Protein AF-A0A7S3MTF4-F1 (afdb_monomer_lite)

Foldseek 3Di:
DLVLLLVLLLPV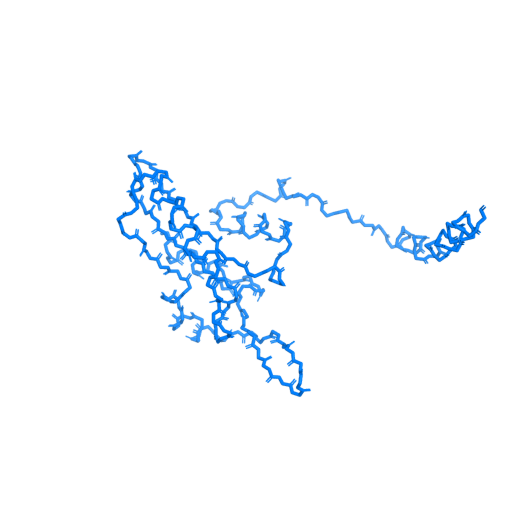QLSQWFWDDDPNDIDTDGDDPVRSVVCSCVAEPEDPDQQDPVSVVVVCVVVVPDADDRGHRQKHWYWDCPNDVVDIDIDIDGDVVSDDPLVVVVSVLSSDPDRDPVPRDDDDDDDPVRVVVCVVCVVVVVVVVVVVVVD

InterPro domains:
  IPR004255 O-acyltransferase, WSD1-like, N-terminal [PF03007] (53-115)

Secondary structure (DSSP, 8-state):
-HHHHHHHHHHSTTTTEEEEEETTEEEEEEPPHHHHHHTHHHHEEE--S--SHHHHHHHHHHHHTSPPPTTS-SEEEEEEEEEETTEEEEEEEE-TTT--HHHHHHHHHHHSSS--STTS-------HHHHHHHHHHHHHHHHHHHHHTT-

Organism: NCBI:txid197538

Structure (mmCIF, N/CA/C/O backbone):
data_AF-A0A7S3MTF4-F1
#
_entry.id   AF-A0A7S3MTF4-F1
#
loop_
_atom_site.group_PDB
_atom_site.id
_atom_site.type_symbol
_atom_site.label_atom_id
_atom_site.label_alt_id
_atom_site.label_comp_id
_atom_site.label_asym_id
_atom_site.label_entity_id
_atom_site.label_seq_id
_atom_site.pdbx_PDB_ins_code
_atom_site.Cartn_x
_atom_site.Cartn_y
_atom_site.Cartn_z
_atom_site.occupancy
_atom_site.B_iso_or_equiv
_atom_site.auth_seq_id
_atom_site.auth_comp_id
_atom_site.auth_asym_id
_atom_site.auth_atom_id
_atom_site.pdbx_PDB_model_nu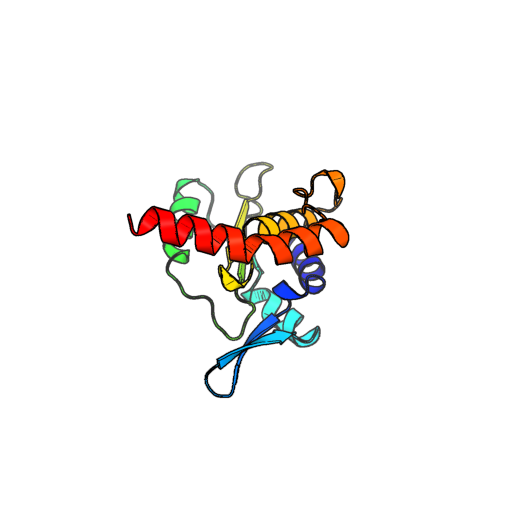m
ATOM 1 N N . MET A 1 1 ? -14.229 5.051 4.896 1.00 80.50 1 MET A N 1
ATOM 2 C CA . MET A 1 1 ? -12.808 4.642 5.018 1.00 80.50 1 MET A CA 1
ATOM 3 C C . MET A 1 1 ? -12.392 3.664 3.921 1.00 80.50 1 MET A C 1
ATOM 5 O O . MET A 1 1 ? -11.543 4.008 3.114 1.00 80.50 1 MET A O 1
ATOM 9 N N . ARG A 1 2 ? -13.011 2.479 3.837 1.00 86.25 2 ARG A N 1
ATOM 10 C CA . ARG A 1 2 ? -12.675 1.447 2.842 1.00 86.25 2 ARG A CA 1
ATOM 11 C C . ARG A 1 2 ? -12.741 1.922 1.386 1.00 86.25 2 ARG A C 1
ATOM 13 O O . ARG A 1 2 ? -11.781 1.732 0.646 1.00 86.25 2 ARG A O 1
ATOM 20 N N . ASP A 1 3 ? -13.847 2.553 0.995 1.00 88.38 3 ASP A N 1
ATOM 21 C CA . ASP A 1 3 ? -14.019 3.041 -0.380 1.00 88.38 3 ASP A CA 1
ATOM 22 C C . ASP A 1 3 ? -13.058 4.189 -0.703 1.00 88.38 3 ASP A C 1
ATOM 24 O O . ASP A 1 3 ? -12.456 4.195 -1.769 1.00 88.38 3 ASP A O 1
ATOM 28 N N . HIS A 1 4 ? -12.806 5.077 0.263 1.00 88.31 4 HIS A N 1
ATOM 29 C CA . HIS A 1 4 ? -11.816 6.151 0.132 1.00 88.31 4 HIS A CA 1
ATOM 30 C C . HIS A 1 4 ? -10.408 5.615 -0.153 1.00 88.31 4 HIS A C 1
ATOM 32 O O . HIS A 1 4 ? -9.748 6.066 -1.087 1.00 88.31 4 HIS A O 1
ATOM 38 N N . ILE A 1 5 ? -9.961 4.603 0.601 1.00 88.75 5 ILE A N 1
ATOM 39 C CA . ILE A 1 5 ? -8.666 3.950 0.361 1.00 88.75 5 ILE A CA 1
ATOM 40 C C . ILE A 1 5 ? -8.643 3.322 -1.037 1.00 88.75 5 ILE A C 1
ATOM 42 O O . ILE A 1 5 ? -7.672 3.486 -1.772 1.00 88.75 5 ILE A O 1
ATOM 46 N N . HIS A 1 6 ? -9.714 2.629 -1.432 1.00 90.12 6 HIS A N 1
ATOM 47 C CA . HIS A 1 6 ? -9.793 2.000 -2.748 1.00 90.12 6 HIS A CA 1
ATOM 48 C C . HIS A 1 6 ? -9.697 3.016 -3.894 1.00 90.12 6 HIS A C 1
ATOM 50 O O . HIS A 1 6 ? -8.918 2.817 -4.826 1.00 90.12 6 HIS A O 1
ATOM 56 N N . GLU A 1 7 ? -10.455 4.109 -3.818 1.00 90.00 7 GLU A N 1
ATOM 57 C CA . GLU A 1 7 ? -10.473 5.153 -4.843 1.00 90.00 7 GLU A CA 1
ATOM 58 C C . GLU A 1 7 ? -9.112 5.837 -4.973 1.00 90.00 7 GLU A C 1
ATOM 60 O O . GLU A 1 7 ? -8.581 5.927 -6.080 1.00 90.00 7 GLU A O 1
ATOM 65 N N . ARG A 1 8 ? -8.492 6.224 -3.851 1.00 89.69 8 ARG A N 1
ATOM 66 C CA . ARG A 1 8 ? -7.170 6.870 -3.848 1.00 89.69 8 ARG A CA 1
ATOM 67 C C . ARG A 1 8 ? -6.073 5.949 -4.384 1.00 89.69 8 ARG A C 1
ATOM 69 O O . ARG A 1 8 ? -5.240 6.366 -5.184 1.00 89.69 8 ARG A O 1
ATOM 76 N N . LEU A 1 9 ? -6.072 4.669 -4.008 1.00 89.81 9 LEU A N 1
ATOM 77 C CA . LEU A 1 9 ? -5.054 3.726 -4.488 1.00 89.81 9 LEU A CA 1
ATOM 78 C C . LEU A 1 9 ? -5.147 3.454 -5.993 1.00 89.81 9 LEU A C 1
ATOM 80 O O . LEU A 1 9 ? -4.132 3.132 -6.611 1.00 89.81 9 LEU A O 1
ATOM 84 N N . GLN A 1 10 ? -6.328 3.611 -6.599 1.00 88.00 10 GLN A N 1
ATOM 85 C CA . GLN A 1 10 ? -6.505 3.436 -8.041 1.00 88.00 10 GLN A CA 1
ATOM 86 C C . GLN A 1 10 ? -5.671 4.441 -8.859 1.00 88.00 10 GLN A C 1
ATOM 88 O O . GLN A 1 10 ? -5.237 4.115 -9.974 1.00 88.00 10 GLN A O 1
ATOM 93 N N . ASP A 1 11 ? -5.441 5.635 -8.307 1.00 85.94 11 ASP A N 1
ATOM 94 C CA . ASP A 1 11 ? -4.712 6.731 -8.953 1.00 85.94 11 ASP A CA 1
ATOM 95 C C . ASP A 1 11 ? -3.190 6.593 -8.804 1.00 85.94 11 ASP A C 1
ATOM 97 O O . ASP A 1 11 ? -2.420 7.124 -9.611 1.00 85.94 11 ASP A O 1
ATOM 101 N N . VAL A 1 12 ? -2.729 5.807 -7.828 1.00 86.88 12 VAL A N 1
ATOM 102 C CA . VAL A 1 12 ? -1.308 5.515 -7.642 1.00 86.88 12 VAL A CA 1
ATOM 103 C C . VAL A 1 12 ? -0.892 4.409 -8.609 1.00 86.88 12 VAL A C 1
ATOM 105 O O . VAL A 1 12 ? -1.195 3.235 -8.401 1.00 86.88 12 VAL A O 1
ATOM 108 N N . HIS A 1 13 ? -0.141 4.776 -9.657 1.00 84.88 13 HIS A N 1
ATOM 109 C CA . HIS A 1 13 ? 0.277 3.856 -10.726 1.00 84.88 13 HIS A CA 1
ATOM 110 C C . HIS A 1 13 ? 0.786 2.511 -10.197 1.00 84.88 13 HIS A C 1
ATOM 112 O O . HIS A 1 13 ? 0.330 1.470 -10.655 1.00 84.88 13 HIS A O 1
ATOM 118 N N . LYS A 1 14 ? 1.686 2.535 -9.207 1.00 86.12 14 LYS A N 1
ATOM 119 C CA . LYS A 1 14 ? 2.318 1.326 -8.674 1.00 86.12 14 LYS A CA 1
ATOM 120 C C . LYS A 1 14 ? 1.344 0.453 -7.876 1.00 86.12 14 LYS A C 1
ATOM 122 O O . LYS A 1 14 ? 1.390 -0.763 -8.005 1.00 86.12 14 LYS A O 1
ATOM 127 N N . MET A 1 15 ? 0.402 1.049 -7.144 1.00 89.12 15 MET A N 1
ATOM 128 C CA . MET A 1 15 ? -0.622 0.312 -6.386 1.00 89.12 15 MET A CA 1
ATOM 129 C C . MET A 1 15 ? -1.693 -0.300 -7.304 1.00 89.12 15 MET A C 1
ATOM 131 O O . MET A 1 15 ? -2.317 -1.303 -6.983 1.00 89.12 15 MET A O 1
ATOM 135 N N . ASN A 1 16 ? -1.854 0.225 -8.514 1.00 90.88 16 ASN A N 1
ATOM 136 C CA . ASN A 1 16 ? -2.795 -0.306 -9.494 1.00 90.88 16 ASN A CA 1
ATOM 137 C C . ASN A 1 16 ? -2.145 -1.320 -10.465 1.00 90.88 16 ASN A C 1
ATOM 139 O O . ASN A 1 16 ? -2.484 -1.372 -11.651 1.00 90.88 16 ASN A O 1
ATOM 143 N N . THR A 1 17 ? -1.173 -2.111 -9.994 1.00 92.25 17 THR A N 1
ATOM 144 C CA . THR A 1 17 ? -0.465 -3.120 -10.806 1.00 92.25 17 THR A CA 1
ATOM 145 C C . THR A 1 17 ? -0.465 -4.495 -10.151 1.00 92.25 17 THR A C 1
ATOM 147 O O . THR A 1 17 ? -0.435 -4.599 -8.930 1.00 92.25 17 THR A O 1
ATOM 150 N N . LYS A 1 18 ? -0.482 -5.551 -10.971 1.00 92.50 18 LYS A N 1
ATOM 151 C CA . LYS A 1 18 ? -0.252 -6.948 -10.566 1.00 92.50 18 LYS A CA 1
ATOM 152 C C . LYS A 1 18 ? 1.026 -7.487 -11.199 1.00 92.50 18 LYS A C 1
ATOM 154 O O . LYS A 1 18 ? 1.454 -6.971 -12.237 1.00 92.50 18 LYS A O 1
ATOM 159 N N . LEU A 1 19 ? 1.592 -8.544 -10.620 1.00 92.56 19 LEU A N 1
ATOM 160 C CA . LEU A 1 19 ? 2.691 -9.265 -11.253 1.00 92.56 19 LEU A CA 1
ATOM 161 C C . LEU A 1 19 ? 2.171 -10.202 -12.344 1.00 92.56 19 LEU A C 1
ATOM 163 O O . LEU A 1 19 ? 1.177 -10.907 -12.179 1.00 92.56 19 LEU A O 1
ATOM 167 N N . ILE A 1 20 ? 2.868 -10.209 -13.473 1.00 92.12 20 ILE A N 1
ATOM 168 C CA . ILE A 1 20 ? 2.710 -11.200 -14.531 1.00 92.12 20 ILE A CA 1
ATOM 169 C C . ILE A 1 20 ? 4.062 -11.849 -14.796 1.00 92.12 20 ILE A C 1
ATOM 171 O O . ILE A 1 20 ? 5.090 -11.178 -14.775 1.00 92.12 20 ILE A O 1
ATOM 175 N N . HIS A 1 21 ? 4.047 -13.152 -15.047 1.00 92.00 21 HIS A N 1
ATOM 176 C CA . HIS A 1 21 ? 5.227 -13.883 -15.484 1.00 92.00 21 HIS A CA 1
ATOM 177 C C . HIS A 1 21 ? 5.178 -14.019 -17.005 1.00 92.00 21 HIS A C 1
ATOM 179 O O . HIS A 1 21 ? 4.198 -14.529 -17.555 1.00 92.00 21 HIS A O 1
ATOM 185 N N . PHE A 1 22 ? 6.203 -13.522 -17.687 1.00 92.69 22 PHE A N 1
ATOM 186 C CA . PHE A 1 22 ? 6.292 -13.525 -19.142 1.00 92.69 22 PHE A CA 1
ATOM 187 C C . PHE A 1 22 ? 7.746 -13.765 -19.551 1.00 92.69 22 PHE A C 1
ATOM 189 O O . PHE A 1 22 ? 8.640 -13.105 -19.045 1.00 92.69 22 PHE A O 1
ATOM 196 N N . LEU A 1 23 ? 7.991 -14.727 -20.446 1.00 92.81 23 LEU A N 1
ATOM 197 C CA . LEU A 1 23 ? 9.334 -15.057 -20.958 1.00 92.81 23 LEU A CA 1
ATOM 198 C C . LEU A 1 23 ? 10.412 -15.340 -19.886 1.00 92.81 23 LEU A C 1
ATOM 200 O O . LEU A 1 23 ? 11.588 -15.100 -20.124 1.00 92.81 23 LEU A O 1
ATOM 204 N N . GLY A 1 24 ? 10.029 -15.894 -18.732 1.00 92.88 24 GLY A N 1
ATOM 205 C CA . GLY A 1 24 ? 10.969 -16.223 -17.650 1.00 92.88 24 GLY A CA 1
ATOM 206 C C . GLY A 1 24 ? 11.231 -15.080 -16.666 1.00 92.88 24 GLY A C 1
ATOM 207 O O . GLY A 1 24 ? 11.895 -15.303 -15.659 1.00 92.88 24 GLY A O 1
ATOM 208 N N . ASP A 1 25 ? 10.665 -13.898 -16.921 1.00 93.00 25 ASP A N 1
ATOM 209 C CA . ASP A 1 25 ? 10.798 -12.713 -16.078 1.00 93.00 25 ASP A CA 1
ATOM 210 C C . ASP A 1 25 ? 9.446 -12.249 -15.515 1.00 93.00 25 ASP A C 1
ATOM 212 O O . ASP A 1 25 ? 8.361 -12.598 -15.999 1.00 93.00 25 ASP A O 1
ATOM 216 N N . TYR A 1 26 ? 9.513 -11.438 -14.456 1.00 90.88 26 TYR A N 1
ATOM 217 C CA . TYR A 1 26 ? 8.352 -10.846 -13.796 1.00 90.88 26 TYR A CA 1
ATOM 218 C C . TYR A 1 26 ? 8.183 -9.381 -14.187 1.00 90.88 26 TYR A C 1
ATOM 220 O O . TYR A 1 26 ? 9.102 -8.575 -14.058 1.00 90.88 26 TYR A O 1
ATOM 228 N N . TYR A 1 27 ? 6.967 -9.015 -14.585 1.00 91.00 27 TYR A N 1
ATOM 229 C CA . TYR A 1 27 ? 6.620 -7.652 -14.976 1.00 91.00 27 TYR A CA 1
ATOM 230 C C . TYR A 1 27 ? 5.406 -7.147 -14.210 1.00 91.00 27 TYR A C 1
ATOM 232 O O . TYR A 1 27 ? 4.493 -7.904 -13.874 1.00 91.00 27 TYR A O 1
ATOM 240 N N . PHE A 1 28 ? 5.359 -5.835 -13.993 1.00 91.56 28 PHE A N 1
ATOM 241 C CA . PHE A 1 28 ? 4.171 -5.170 -13.477 1.00 91.56 28 PHE A CA 1
ATOM 242 C C . PHE A 1 28 ? 3.214 -4.851 -14.622 1.00 91.56 28 PHE A C 1
ATOM 244 O O . PHE A 1 28 ? 3.547 -4.117 -15.553 1.00 91.56 28 PHE A O 1
ATOM 251 N N . LYS A 1 29 ? 1.993 -5.376 -14.536 1.00 92.69 29 LYS A N 1
ATOM 252 C CA . LYS A 1 29 ? 0.903 -5.054 -15.455 1.00 92.69 29 LYS A CA 1
ATOM 253 C C . LYS A 1 29 ? -0.137 -4.215 -14.735 1.00 92.69 29 LYS A C 1
ATOM 255 O O . LYS A 1 29 ? -0.674 -4.630 -13.708 1.00 92.69 29 LYS A O 1
ATOM 260 N N . LYS A 1 30 ? -0.464 -3.058 -15.310 1.00 92.62 30 LYS A N 1
ATOM 261 C CA . LYS A 1 30 ? -1.545 -2.204 -14.814 1.00 92.62 30 LYS A CA 1
ATOM 262 C C . LYS A 1 30 ? -2.886 -2.933 -14.907 1.00 92.62 30 LYS A C 1
ATOM 264 O O . LYS A 1 30 ? -3.194 -3.542 -15.933 1.00 92.62 30 LYS A O 1
ATOM 269 N N . LEU A 1 31 ? -3.677 -2.850 -13.846 1.00 91.75 31 LEU A N 1
ATOM 270 C CA . LEU A 1 31 ? -5.030 -3.390 -13.812 1.00 91.75 31 LEU A CA 1
ATOM 271 C C . LEU A 1 31 ? -6.005 -2.407 -14.467 1.00 91.75 31 LEU A C 1
ATOM 273 O O . LE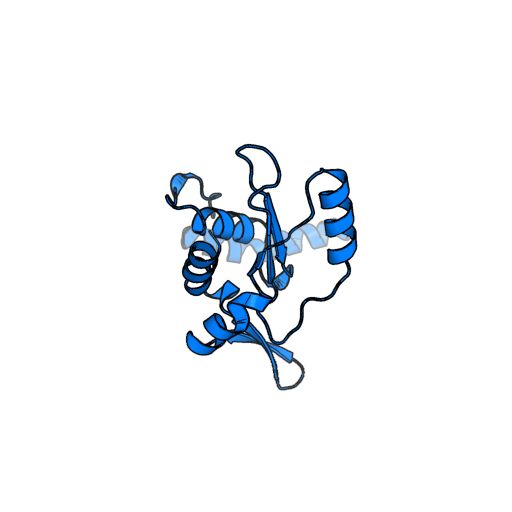U A 1 31 ? -5.877 -1.184 -14.353 1.00 91.75 31 LEU A O 1
ATOM 277 N N . SER A 1 32 ? -7.005 -2.939 -15.166 1.00 91.56 32 SER A N 1
ATOM 278 C CA . SER A 1 32 ? -8.141 -2.125 -15.595 1.00 91.56 32 SER A CA 1
ATOM 279 C C . SER A 1 32 ? -8.981 -1.702 -14.384 1.00 91.56 32 SER A C 1
ATOM 281 O O . SER A 1 32 ? -9.018 -2.393 -13.368 1.00 91.56 32 SER A O 1
ATOM 283 N N . LYS A 1 33 ? -9.730 -0.596 -14.494 1.00 89.94 33 LYS A N 1
ATOM 284 C CA . LYS A 1 33 ? -10.616 -0.132 -13.406 1.00 89.94 33 LYS A CA 1
ATOM 285 C C . LYS A 1 33 ? -11.632 -1.200 -12.973 1.00 89.94 33 LYS A C 1
ATOM 287 O O . LYS A 1 33 ? -11.941 -1.320 -11.794 1.00 89.94 33 LYS A O 1
ATOM 292 N N . LYS A 1 34 ? -12.134 -1.996 -13.928 1.00 91.38 34 LYS A N 1
ATOM 293 C CA . LYS A 1 34 ? -13.070 -3.098 -13.654 1.00 91.38 34 LYS A CA 1
ATOM 294 C C . LYS A 1 34 ? -12.394 -4.230 -12.877 1.00 91.38 34 LYS A C 1
ATOM 296 O O . LYS A 1 34 ? -12.951 -4.682 -11.882 1.00 91.38 34 LYS A O 1
ATOM 301 N N . GLU A 1 35 ? -11.195 -4.647 -13.297 1.00 90.69 35 GLU A N 1
ATOM 302 C CA . GLU A 1 35 ? -10.408 -5.652 -12.569 1.00 90.69 35 GLU A CA 1
ATOM 303 C C . GLU A 1 35 ? -10.071 -5.165 -11.158 1.00 90.69 35 GLU A C 1
ATOM 305 O O . GLU A 1 35 ? -10.322 -5.887 -10.198 1.00 90.69 35 GLU A O 1
ATOM 310 N N . PHE A 1 36 ? -9.578 -3.931 -11.017 1.00 90.56 36 PHE A N 1
ATOM 311 C CA . PHE A 1 36 ? -9.214 -3.356 -9.722 1.00 90.56 36 PHE A CA 1
ATOM 312 C C . PHE A 1 36 ? -10.407 -3.326 -8.755 1.00 90.56 36 PHE A C 1
ATOM 314 O O . PHE A 1 36 ? -10.288 -3.761 -7.611 1.00 90.56 36 PHE A O 1
ATOM 321 N N . LYS A 1 37 ? -11.591 -2.926 -9.238 1.00 91.44 37 LYS A N 1
ATOM 322 C CA . LYS A 1 37 ? -12.828 -2.956 -8.446 1.00 91.44 37 LYS A CA 1
ATOM 323 C C . LYS A 1 37 ? -13.223 -4.375 -8.022 1.00 91.44 37 LYS A C 1
ATOM 325 O O . LYS A 1 37 ? -13.674 -4.561 -6.898 1.00 91.44 37 LYS A O 1
ATOM 330 N N . SER A 1 38 ? -13.034 -5.372 -8.891 1.00 91.69 38 SER A N 1
ATOM 331 C CA . SER A 1 38 ? -13.391 -6.770 -8.592 1.00 91.69 38 SER A CA 1
ATOM 332 C C . SER A 1 38 ? -12.530 -7.403 -7.494 1.00 91.69 38 SER A C 1
ATOM 334 O O . SER A 1 38 ? -13.006 -8.258 -6.756 1.00 91.69 38 SER A O 1
ATOM 336 N N . ILE A 1 39 ? -11.279 -6.959 -7.353 1.00 91.31 39 ILE A N 1
ATOM 337 C CA . ILE A 1 39 ? -10.342 -7.473 -6.345 1.00 91.31 39 ILE A CA 1
ATOM 338 C C . ILE A 1 39 ? -10.302 -6.619 -5.075 1.00 91.31 39 ILE A C 1
ATOM 340 O O . ILE A 1 39 ? -9.529 -6.921 -4.169 1.00 91.31 39 ILE A O 1
ATOM 344 N N . ARG A 1 40 ? -11.134 -5.571 -4.975 1.00 90.44 40 ARG A N 1
ATOM 345 C CA . ARG A 1 40 ? -11.191 -4.667 -3.814 1.00 90.44 40 ARG A CA 1
ATOM 346 C C . ARG A 1 40 ? -11.276 -5.437 -2.500 1.00 90.44 40 ARG A C 1
ATOM 348 O O . ARG A 1 40 ? -10.558 -5.114 -1.559 1.00 90.44 40 ARG A O 1
ATOM 355 N N . ASP A 1 41 ? -12.124 -6.460 -2.459 1.00 89.69 41 ASP A N 1
ATOM 356 C CA . ASP A 1 41 ? -12.383 -7.219 -1.239 1.00 89.69 41 ASP A CA 1
ATOM 357 C C . ASP A 1 41 ? -11.215 -8.133 -0.835 1.00 89.69 41 ASP A C 1
ATOM 359 O O . ASP A 1 41 ? -11.091 -8.477 0.331 1.00 89.69 41 ASP A O 1
ATOM 363 N N . GLN A 1 42 ? -10.310 -8.448 -1.766 1.00 88.44 42 GLN A N 1
ATOM 364 C CA . GLN A 1 42 ? -9.089 -9.220 -1.499 1.00 88.44 42 GLN A CA 1
ATOM 365 C C . GLN A 1 42 ? -7.925 -8.342 -1.016 1.00 88.44 42 GLN A C 1
ATOM 367 O O . GLN A 1 42 ? -6.951 -8.849 -0.450 1.00 88.44 42 GLN A O 1
ATOM 372 N N . ILE A 1 43 ? -7.995 -7.039 -1.302 1.00 91.38 43 ILE A N 1
ATOM 373 C CA . ILE A 1 43 ? -6.950 -6.061 -0.991 1.00 91.38 43 ILE A CA 1
ATOM 374 C C . ILE A 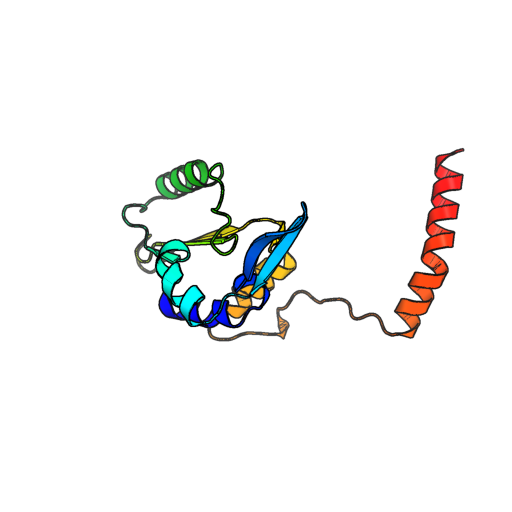1 43 ? -7.279 -5.302 0.290 1.00 91.38 43 ILE A C 1
ATOM 376 O O . ILE A 1 43 ? -6.363 -4.984 1.036 1.00 91.38 43 ILE A O 1
ATOM 380 N N . ILE A 1 44 ? -8.551 -4.971 0.527 1.00 93.12 44 ILE A N 1
ATOM 381 C CA . ILE A 1 44 ? -8.984 -4.187 1.686 1.00 93.12 44 ILE A CA 1
ATOM 382 C C . ILE A 1 44 ? -10.047 -4.974 2.445 1.00 93.12 44 ILE A C 1
ATOM 384 O O . ILE A 1 44 ? -11.218 -5.019 2.040 1.00 93.12 44 ILE A O 1
ATOM 388 N N . GLU A 1 45 ? -9.624 -5.559 3.558 1.00 92.00 45 GLU A N 1
ATOM 389 C CA . GLU A 1 45 ? -10.414 -6.469 4.378 1.00 92.00 45 GLU A CA 1
ATOM 390 C C . GLU A 1 45 ? -10.738 -5.822 5.737 1.00 92.00 45 GLU A C 1
ATOM 392 O O . GLU A 1 45 ? -9.832 -5.353 6.426 1.00 92.00 45 GLU A O 1
ATOM 397 N N . PRO A 1 46 ? -12.015 -5.734 6.141 1.00 91.44 46 PRO A N 1
ATOM 398 C CA . PRO A 1 46 ? -12.346 -5.377 7.513 1.00 91.44 46 PRO A CA 1
ATOM 399 C C . PRO A 1 46 ? -12.001 -6.549 8.440 1.00 91.44 46 PRO A C 1
ATOM 401 O O . PRO A 1 46 ? -12.390 -7.683 8.167 1.00 91.44 46 PRO A O 1
ATOM 404 N N . LEU A 1 47 ? -11.295 -6.275 9.534 1.00 90.88 47 LEU A N 1
ATOM 405 C CA . LEU A 1 47 ? -10.923 -7.281 10.522 1.00 90.88 47 LEU A CA 1
ATOM 406 C C . LEU A 1 47 ? -11.742 -7.069 11.799 1.00 90.88 47 LEU A C 1
ATOM 408 O O . LEU A 1 47 ? -11.697 -6.000 12.405 1.00 90.88 47 LEU A O 1
ATOM 412 N N . SER A 1 48 ? -12.499 -8.093 12.190 1.00 85.00 48 SER A N 1
ATOM 413 C CA . SER A 1 48 ? -13.269 -8.133 13.436 1.00 85.00 48 SER A CA 1
ATOM 414 C C . SER A 1 48 ? -12.568 -9.013 14.470 1.00 85.00 48 SER A C 1
ATOM 416 O O . SER A 1 48 ? -12.056 -10.070 14.107 1.00 85.00 48 SER A O 1
ATOM 418 N N . GLY A 1 49 ? -12.607 -8.629 15.749 1.00 83.19 49 GLY A N 1
ATOM 419 C CA . GLY A 1 49 ? -12.097 -9.453 16.852 1.00 83.19 49 GLY A CA 1
ATOM 420 C C . GLY A 1 49 ? -10.665 -9.149 17.298 1.00 83.19 49 GLY A C 1
ATOM 421 O O . GLY A 1 49 ? -10.124 -9.903 18.095 1.00 83.19 49 GLY A O 1
ATOM 422 N N . VAL 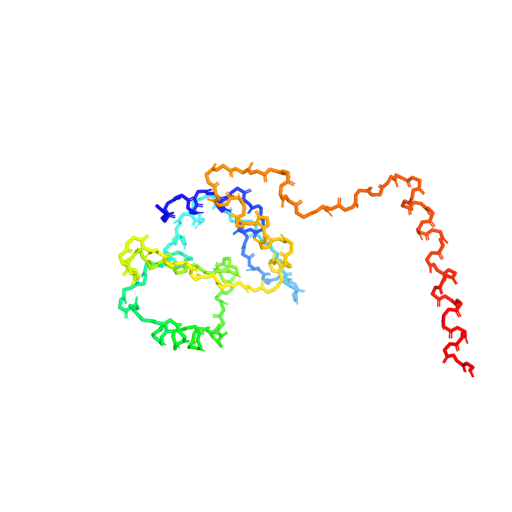A 1 50 ? -10.064 -8.058 16.816 1.00 87.62 50 VAL A N 1
ATOM 423 C CA . VAL A 1 50 ? -8.788 -7.529 17.323 1.00 87.62 50 VAL A CA 1
ATOM 424 C C . VAL A 1 50 ? -9.094 -6.283 18.145 1.00 87.62 50 VAL A C 1
ATOM 426 O O . VAL A 1 50 ? -9.453 -5.252 17.576 1.00 87.62 50 VAL A O 1
ATOM 429 N N . HIS A 1 51 ? -8.972 -6.388 19.469 1.00 87.19 51 HIS A N 1
ATOM 430 C CA . HIS A 1 51 ? -9.316 -5.305 20.404 1.00 87.19 51 HIS A CA 1
ATOM 431 C C . HIS A 1 51 ? -8.214 -5.017 21.431 1.00 87.19 51 HIS A C 1
ATOM 433 O O . HIS A 1 51 ? -8.384 -4.165 22.298 1.00 87.19 51 HIS A O 1
ATOM 439 N N . SER A 1 52 ? -7.086 -5.723 21.356 1.00 90.31 52 SER A N 1
ATOM 440 C CA . SER A 1 52 ? -5.929 -5.493 22.215 1.00 90.31 52 SER A CA 1
ATOM 441 C C . SER A 1 52 ? -4.631 -5.454 21.417 1.00 90.31 52 SER A C 1
ATOM 443 O O . SER A 1 52 ? -4.546 -5.952 20.290 1.00 90.31 52 SER A O 1
ATOM 445 N N . GLU A 1 53 ? -3.592 -4.885 22.028 1.00 91.44 53 GLU A N 1
ATOM 446 C CA . GLU A 1 53 ? -2.257 -4.828 21.430 1.00 91.44 53 GLU A CA 1
ATOM 447 C C . GLU A 1 53 ? -1.683 -6.231 21.209 1.00 91.44 53 GLU A C 1
ATOM 449 O O . GLU A 1 53 ? -1.019 -6.478 20.203 1.00 91.44 53 GLU A O 1
ATOM 454 N N . GLN A 1 54 ? -2.002 -7.171 22.103 1.00 93.38 54 GLN A N 1
ATOM 455 C CA . GLN A 1 54 ? -1.590 -8.563 21.967 1.00 93.38 54 GLN A CA 1
ATOM 456 C C . GLN A 1 54 ? -2.274 -9.236 20.771 1.00 93.38 54 GLN A C 1
ATOM 458 O O . GLN A 1 54 ? -1.598 -9.889 19.980 1.00 93.38 54 GLN A O 1
ATOM 463 N N . ASP A 1 55 ? -3.581 -9.022 20.580 1.00 92.12 55 ASP A N 1
ATOM 464 C CA . ASP A 1 55 ? -4.302 -9.560 19.416 1.00 92.12 55 ASP A CA 1
ATOM 465 C C . ASP A 1 55 ? -3.731 -8.997 18.108 1.00 92.12 55 ASP A C 1
ATOM 467 O O . ASP A 1 55 ? -3.582 -9.712 17.114 1.00 92.12 55 ASP A O 1
ATOM 471 N N . LEU A 1 56 ? -3.386 -7.705 18.111 1.00 93.00 56 LEU A N 1
ATOM 472 C CA . LEU A 1 56 ? -2.768 -7.035 16.973 1.00 93.00 56 LEU A CA 1
ATOM 473 C C . LEU A 1 56 ? -1.388 -7.629 16.672 1.00 93.00 56 LEU A C 1
ATOM 475 O O . LEU A 1 56 ? -1.087 -7.933 15.516 1.00 93.00 56 LEU A O 1
ATOM 479 N N . HIS A 1 57 ? -0.563 -7.812 17.703 1.00 94.12 57 HIS A N 1
ATOM 480 C CA . HIS A 1 57 ? 0.744 -8.449 17.601 1.00 94.12 57 HIS A CA 1
ATOM 481 C C . HIS A 1 57 ? 0.631 -9.860 17.010 1.00 94.12 57 HIS A C 1
ATOM 483 O O . HIS A 1 57 ? 1.291 -10.172 16.017 1.00 94.12 57 HIS A O 1
ATOM 489 N N . ASP A 1 58 ? -0.253 -10.689 17.561 1.00 94.00 58 ASP A N 1
ATOM 490 C CA . ASP A 1 58 ? -0.416 -12.079 17.143 1.00 94.00 58 ASP A CA 1
ATOM 491 C C . ASP A 1 58 ? -0.928 -12.175 15.701 1.00 94.00 58 ASP A C 1
ATOM 493 O O . ASP A 1 58 ? -0.422 -12.979 14.908 1.00 94.00 58 ASP A O 1
ATOM 497 N N . PHE A 1 59 ? -1.858 -11.295 15.319 1.00 94.00 59 PHE A N 1
ATOM 498 C CA . PHE A 1 59 ? -2.319 -11.174 13.940 1.00 94.00 59 PHE A CA 1
ATOM 499 C C . PHE A 1 59 ? -1.178 -10.792 12.987 1.00 94.00 59 PHE A C 1
ATOM 501 O O . PHE A 1 59 ? -0.988 -11.434 11.949 1.00 94.00 59 PHE A O 1
ATOM 508 N N . MET A 1 60 ? -0.380 -9.778 13.338 1.00 93.75 60 MET A N 1
ATOM 509 C CA . MET A 1 60 ? 0.753 -9.346 12.516 1.00 93.75 60 MET A CA 1
ATOM 510 C C . MET A 1 60 ? 1.789 -10.462 12.354 1.00 93.75 60 MET A C 1
ATOM 512 O O . MET A 1 60 ? 2.238 -10.705 11.233 1.00 93.75 60 MET A O 1
ATOM 516 N N . CYS A 1 61 ? 2.125 -11.183 13.427 1.00 93.94 61 CYS A N 1
ATOM 517 C CA . CYS A 1 61 ? 3.046 -12.320 13.375 1.00 93.94 61 CYS A CA 1
ATOM 518 C C . CYS A 1 61 ? 2.527 -13.449 12.473 1.00 93.94 61 CYS A C 1
ATOM 520 O O . CYS A 1 61 ? 3.292 -14.016 11.687 1.00 93.94 61 CYS A O 1
ATOM 522 N N . GLN A 1 62 ? 1.230 -13.761 12.542 1.00 93.81 62 GLN A N 1
ATOM 523 C CA . GLN A 1 62 ? 0.620 -14.768 11.672 1.00 93.81 62 GLN A CA 1
ATOM 524 C C . GLN A 1 62 ? 0.631 -14.345 10.202 1.00 93.81 62 GLN A C 1
ATOM 526 O O . GLN A 1 62 ? 0.902 -15.166 9.322 1.00 93.81 62 GLN A O 1
ATOM 531 N N . GLU A 1 63 ? 0.335 -13.078 9.915 1.00 93.62 63 GLU A N 1
ATOM 532 C CA . GLU A 1 63 ? 0.282 -12.584 8.544 1.00 93.62 63 GLU A CA 1
ATOM 533 C C . GLU A 1 63 ? 1.667 -12.352 7.944 1.00 93.62 63 GLU A C 1
ATOM 535 O O . GLU A 1 63 ? 1.823 -12.547 6.739 1.00 93.62 63 GLU A O 1
ATOM 540 N N . GLN A 1 64 ? 2.684 -11.990 8.727 1.00 91.19 64 GLN A N 1
ATOM 541 C CA . GLN A 1 64 ? 4.016 -11.627 8.224 1.00 91.19 64 GLN A CA 1
ATOM 542 C C . GLN A 1 64 ? 4.616 -12.689 7.290 1.00 91.19 64 GLN A C 1
ATOM 544 O O . GLN A 1 64 ? 5.155 -12.346 6.237 1.00 91.19 64 GLN A O 1
ATOM 549 N N . ASN A 1 65 ? 4.462 -13.971 7.630 1.00 89.38 65 ASN A N 1
ATOM 550 C CA . ASN A 1 65 ? 5.063 -15.083 6.887 1.00 89.38 65 ASN A CA 1
ATOM 551 C C . ASN A 1 65 ? 4.219 -15.579 5.701 1.00 89.38 65 ASN A C 1
ATOM 553 O O . ASN A 1 65 ? 4.697 -16.371 4.886 1.00 89.38 65 ASN A O 1
ATOM 557 N N . LYS A 1 66 ? 2.964 -15.135 5.569 1.00 92.94 66 LYS A N 1
ATOM 558 C CA . LYS A 1 66 ? 2.099 -15.558 4.460 1.00 92.94 66 LYS A CA 1
ATOM 559 C C . LYS A 1 66 ? 2.503 -14.835 3.179 1.00 92.94 66 LYS A C 1
ATOM 561 O O . LYS A 1 66 ? 2.674 -13.619 3.175 1.00 92.94 66 LYS A O 1
ATOM 566 N N . GLN A 1 67 ? 2.620 -15.541 2.064 1.00 90.94 67 GLN A N 1
ATOM 567 C CA . GLN A 1 67 ? 2.909 -14.881 0.790 1.00 90.94 67 GLN A CA 1
ATOM 568 C C . GLN A 1 67 ? 1.674 -14.141 0.264 1.00 90.94 67 GLN A C 1
ATOM 570 O O . GLN A 1 67 ? 0.541 -14.590 0.437 1.00 90.94 67 GLN A O 1
ATOM 575 N N . LEU A 1 68 ? 1.898 -12.994 -0.381 1.00 91.25 68 LEU A N 1
ATOM 576 C CA . LEU A 1 68 ? 0.840 -12.292 -1.104 1.00 91.25 68 LEU A CA 1
ATOM 577 C C . LEU A 1 68 ? 0.598 -12.989 -2.450 1.00 91.25 68 LEU A C 1
ATOM 579 O O . LEU A 1 68 ? 1.561 -13.392 -3.106 1.00 91.25 68 LEU A O 1
ATOM 583 N N . PRO A 1 69 ? -0.664 -13.144 -2.877 1.00 88.12 69 PRO A N 1
ATOM 584 C CA . PRO A 1 69 ? -0.960 -13.834 -4.118 1.00 88.12 69 PRO A CA 1
ATOM 585 C C . PRO A 1 69 ? -0.553 -12.971 -5.323 1.00 88.12 69 PRO A C 1
ATOM 587 O O . PRO A 1 69 ? -0.805 -11.770 -5.374 1.00 88.12 69 PRO A O 1
ATOM 590 N N . MET A 1 70 ? 0.082 -13.591 -6.320 1.00 85.69 70 MET A N 1
ATOM 591 C CA . MET A 1 70 ? 0.659 -12.880 -7.474 1.00 85.69 70 MET A CA 1
ATOM 592 C C . MET A 1 70 ? -0.392 -12.298 -8.435 1.00 85.69 70 MET A C 1
ATOM 594 O O . MET A 1 70 ? -0.082 -11.439 -9.258 1.00 85.69 70 MET A O 1
ATOM 598 N N . ASN A 1 71 ? -1.640 -12.771 -8.357 1.00 86.06 71 ASN A N 1
ATOM 599 C CA . ASN A 1 71 ? -2.744 -12.327 -9.210 1.00 86.06 71 ASN A CA 1
ATOM 600 C C . ASN A 1 71 ? -3.394 -11.010 -8.744 1.00 86.06 71 ASN A C 1
ATOM 602 O O . ASN A 1 71 ? -4.176 -10.426 -9.500 1.00 86.06 71 ASN A O 1
ATOM 606 N N . THR A 1 72 ? -3.060 -10.530 -7.545 1.00 90.06 72 THR A N 1
ATOM 607 C CA . THR A 1 72 ? -3.465 -9.223 -7.019 1.00 90.06 72 THR A CA 1
ATOM 608 C C . THR A 1 72 ? -2.264 -8.276 -6.977 1.00 90.06 72 THR A C 1
ATOM 610 O O . THR A 1 72 ? -1.119 -8.703 -7.148 1.00 90.06 72 THR A O 1
ATOM 613 N N . PRO A 1 73 ? -2.478 -6.972 -6.742 1.00 92.12 73 PRO A N 1
ATOM 614 C CA . PRO A 1 73 ? -1.405 -6.109 -6.288 1.00 92.12 73 PRO A CA 1
ATOM 615 C C . PRO A 1 73 ? -0.701 -6.700 -5.070 1.00 92.12 73 PRO A C 1
ATOM 617 O O . PRO A 1 73 ? -1.332 -7.335 -4.223 1.00 92.12 73 PRO A O 1
ATOM 620 N N . LEU A 1 74 ? 0.613 -6.488 -4.982 1.00 93.69 74 LEU A N 1
ATOM 621 C CA . LEU A 1 74 ? 1.449 -7.036 -3.911 1.00 93.69 74 LEU A CA 1
ATOM 622 C C . LEU A 1 74 ? 1.355 -6.203 -2.626 1.00 93.69 74 LEU A C 1
ATOM 624 O O . LEU A 1 74 ? 2.369 -5.853 -2.013 1.00 93.69 74 LEU A O 1
ATOM 628 N N . TYR A 1 75 ? 0.133 -5.883 -2.219 1.00 93.25 75 TYR A N 1
ATOM 629 C CA . TYR A 1 75 ? -0.165 -5.308 -0.919 1.00 93.25 75 TYR A CA 1
ATOM 630 C C . TYR A 1 75 ? -1.560 -5.723 -0.449 1.00 93.25 75 TYR A C 1
ATOM 632 O O . TYR A 1 75 ? -2.415 -6.122 -1.242 1.00 93.25 75 TYR A O 1
ATOM 640 N N . ARG A 1 76 ? -1.785 -5.599 0.856 1.00 94.06 76 ARG A N 1
ATOM 641 C CA . ARG A 1 76 ? -3.073 -5.804 1.512 1.00 94.06 76 ARG A CA 1
ATOM 642 C C . ARG A 1 76 ? -3.210 -4.843 2.688 1.00 94.06 76 ARG A C 1
ATOM 644 O O . ARG A 1 76 ? -2.232 -4.551 3.376 1.00 94.06 76 ARG A O 1
ATOM 651 N N . PHE A 1 77 ? -4.429 -4.369 2.890 1.00 94.44 77 PHE A N 1
ATOM 652 C CA . PHE A 1 77 ? -4.846 -3.542 4.005 1.00 94.44 77 PHE A CA 1
ATOM 653 C C . PHE A 1 77 ? -5.884 -4.286 4.836 1.00 94.44 77 PHE A C 1
ATOM 655 O O . PHE A 1 77 ? -6.856 -4.807 4.285 1.00 94.44 77 PHE A O 1
ATOM 662 N N . TRP A 1 78 ? -5.710 -4.258 6.153 1.00 95.31 78 TRP A N 1
ATOM 663 C CA . TRP A 1 78 ? -6.751 -4.627 7.104 1.00 95.31 78 TRP A CA 1
ATOM 664 C C . TRP A 1 78 ? -7.219 -3.397 7.860 1.00 95.31 78 TRP A C 1
ATOM 666 O O . TRP A 1 78 ? -6.403 -2.569 8.270 1.00 95.31 78 TRP A O 1
ATOM 676 N N . LEU A 1 79 ? -8.535 -3.269 8.009 1.00 94.00 79 LEU A N 1
ATOM 677 C CA . LEU A 1 79 ? -9.173 -2.144 8.685 1.00 94.00 79 LEU A CA 1
ATOM 678 C C . LEU A 1 79 ? -9.842 -2.636 9.963 1.00 94.00 79 LEU A C 1
ATOM 680 O O . LEU A 1 79 ? -10.735 -3.479 9.896 1.00 94.00 79 LEU A O 1
ATOM 684 N N . ILE A 1 80 ? -9.444 -2.070 11.098 1.00 93.81 80 ILE A N 1
ATOM 685 C CA . ILE A 1 80 ? -10.055 -2.309 12.407 1.00 93.81 80 ILE A CA 1
ATOM 686 C C . ILE A 1 80 ? -10.680 -0.974 12.841 1.00 93.81 80 ILE A C 1
ATOM 688 O O . ILE A 1 80 ? -9.984 -0.135 13.418 1.00 93.81 80 ILE A O 1
ATOM 692 N N . PRO A 1 81 ? -11.946 -0.701 12.474 1.00 89.00 81 PRO A N 1
ATOM 693 C CA . PRO A 1 81 ? -12.583 0.581 12.772 1.00 89.00 81 PRO A CA 1
ATOM 694 C C . PRO A 1 81 ? -12.774 0.806 14.278 1.00 89.00 81 PRO A C 1
ATOM 696 O O . PRO A 1 81 ? -12.585 1.931 14.731 1.00 89.00 81 PRO A O 1
ATOM 699 N N . ASP A 1 82 ? -13.052 -0.263 15.028 1.00 87.88 82 ASP A N 1
ATOM 700 C CA . ASP A 1 82 ? -13.441 -0.229 16.442 1.00 87.88 82 ASP A CA 1
ATOM 701 C C . ASP A 1 82 ? -12.370 -0.893 17.330 1.00 87.88 82 ASP A C 1
ATOM 703 O O . ASP A 1 82 ? -12.640 -1.853 18.055 1.00 87.88 82 ASP A O 1
ATOM 707 N N . TYR A 1 83 ? -11.117 -0.438 17.213 1.00 89.69 83 TYR A N 1
ATOM 708 C CA . TYR A 1 83 ? -10.010 -1.001 17.996 1.00 89.69 83 TYR A CA 1
ATOM 709 C C . TYR A 1 83 ? -10.097 -0.565 19.466 1.00 89.69 83 TYR A C 1
ATOM 711 O O . TYR A 1 83 ? -10.102 -1.403 20.362 1.00 89.69 83 TYR A O 1
ATOM 719 N N . GLU A 1 84 ? -10.246 0.740 19.701 1.00 87.56 84 GLU A N 1
ATOM 720 C CA . GLU A 1 84 ? -10.539 1.348 21.005 1.00 87.56 84 GLU A CA 1
ATOM 721 C C . GLU A 1 84 ? -11.505 2.528 20.805 1.00 87.56 84 GLU A C 1
ATOM 723 O O . GLU A 1 84 ? -11.717 2.975 19.676 1.00 87.56 84 GLU A O 1
ATOM 728 N N . ASP A 1 85 ? -12.074 3.067 21.888 1.00 86.94 85 ASP A N 1
ATOM 729 C CA . ASP A 1 85 ? -12.984 4.214 21.802 1.00 86.94 85 ASP A CA 1
ATOM 730 C C . ASP A 1 85 ? -12.311 5.413 21.105 1.00 86.94 85 ASP A C 1
ATOM 732 O O . ASP A 1 85 ? -11.264 5.912 21.529 1.00 86.94 85 ASP A O 1
ATOM 736 N N . GLY A 1 86 ? -12.888 5.829 19.977 1.00 86.88 86 GLY A N 1
ATOM 737 C CA . GLY A 1 86 ? -12.354 6.883 19.113 1.00 86.88 86 GLY A CA 1
ATOM 738 C C . GLY A 1 86 ? -11.082 6.535 18.326 1.00 86.88 86 GLY A C 1
ATOM 739 O O . GLY A 1 86 ? -10.529 7.429 17.681 1.00 86.88 86 GLY A O 1
ATOM 740 N N . LYS A 1 87 ? -10.601 5.282 18.340 1.00 89.44 87 LYS A N 1
ATOM 741 C CA . LYS A 1 87 ? -9.386 4.861 17.619 1.00 89.44 87 LYS A CA 1
ATOM 742 C C . LYS A 1 87 ? -9.658 3.730 16.633 1.00 89.44 87 LYS A C 1
ATOM 744 O O . LYS A 1 87 ? -10.198 2.682 16.978 1.00 89.44 87 LYS A O 1
ATOM 749 N N . SER A 1 88 ? -9.145 3.913 15.422 1.00 90.62 88 SER A N 1
ATOM 750 C CA . SER A 1 88 ? -9.114 2.885 14.385 1.00 90.62 88 SER A CA 1
ATOM 751 C C . SER A 1 88 ? -7.677 2.512 14.047 1.00 90.62 88 SER A C 1
ATOM 753 O O . SER A 1 88 ? -6.776 3.352 14.099 1.00 90.62 88 SER A O 1
ATOM 755 N N . VAL A 1 89 ? -7.470 1.263 13.642 1.00 92.12 89 VAL A N 1
ATOM 756 C CA . VAL A 1 89 ? -6.166 0.750 13.214 1.00 92.12 89 VAL A CA 1
ATOM 757 C C . VAL A 1 89 ? -6.234 0.336 11.748 1.00 92.12 89 VAL A C 1
ATOM 759 O O . VAL A 1 89 ? -7.201 -0.274 11.288 1.00 92.12 89 VAL A O 1
ATOM 762 N N . ILE A 1 90 ? -5.180 0.678 11.006 1.00 92.31 90 ILE A N 1
ATOM 763 C CA . ILE A 1 90 ? -4.953 0.216 9.638 1.00 92.31 90 ILE A CA 1
ATOM 764 C C . ILE A 1 90 ? -3.658 -0.584 9.636 1.00 92.31 90 ILE A C 1
ATOM 766 O O . ILE A 1 90 ? -2.594 -0.051 9.945 1.00 92.31 90 ILE A O 1
ATOM 770 N N . ILE A 1 91 ? -3.744 -1.849 9.242 1.00 93.50 91 ILE A N 1
ATOM 771 C CA . ILE A 1 91 ? -2.575 -2.707 9.053 1.00 93.50 91 ILE A CA 1
ATOM 772 C C . ILE A 1 91 ? -2.287 -2.751 7.561 1.00 93.50 91 ILE A C 1
ATOM 774 O O . ILE A 1 91 ? -3.162 -3.100 6.771 1.00 93.50 91 ILE A O 1
ATOM 778 N N . ALA A 1 92 ? -1.065 -2.404 7.169 1.00 92.56 92 ALA A N 1
ATOM 779 C CA . ALA A 1 92 ? -0.628 -2.438 5.781 1.00 92.56 92 ALA A CA 1
ATOM 780 C C . ALA A 1 92 ? 0.500 -3.454 5.621 1.00 92.56 92 ALA A C 1
ATOM 782 O O . ALA A 1 92 ? 1.562 -3.324 6.227 1.00 92.56 92 ALA A O 1
ATOM 783 N N . LYS A 1 93 ? 0.289 -4.441 4.756 1.00 93.38 93 LYS A N 1
ATOM 784 C CA . LYS A 1 93 ? 1.326 -5.377 4.330 1.00 93.38 93 LYS A CA 1
ATOM 785 C C . LYS A 1 93 ? 1.616 -5.149 2.865 1.00 93.38 93 LYS A C 1
ATOM 787 O O . LYS A 1 93 ? 0.700 -5.117 2.051 1.00 93.38 93 LYS A O 1
ATOM 792 N N . MET A 1 94 ? 2.887 -5.029 2.517 1.00 91.88 94 MET A N 1
ATOM 793 C CA . MET A 1 94 ? 3.305 -4.787 1.144 1.00 91.88 94 MET A CA 1
ATOM 794 C C . MET A 1 94 ? 4.644 -5.441 0.851 1.00 91.88 94 MET A C 1
ATOM 796 O O . MET A 1 94 ? 5.506 -5.544 1.721 1.00 91.88 94 MET A O 1
ATOM 800 N N . HIS A 1 95 ? 4.818 -5.876 -0.391 1.00 91.75 95 HIS A N 1
ATOM 801 C CA . HIS A 1 95 ? 6.091 -6.407 -0.849 1.00 91.75 95 HIS A CA 1
ATOM 802 C C . HIS A 1 95 ? 7.085 -5.269 -1.121 1.00 91.75 95 HIS A C 1
ATOM 804 O O . HIS A 1 95 ? 6.722 -4.260 -1.724 1.00 91.75 95 HIS A O 1
ATOM 810 N N . HIS A 1 96 ? 8.355 -5.436 -0.743 1.00 88.31 96 HIS A N 1
ATOM 811 C CA . HIS A 1 96 ? 9.354 -4.361 -0.834 1.00 88.31 96 HIS A CA 1
ATOM 812 C C . HIS A 1 96 ? 9.637 -3.894 -2.276 1.00 88.31 96 HIS A C 1
ATOM 814 O O . HIS A 1 96 ? 9.980 -2.740 -2.508 1.00 88.31 96 HIS A O 1
ATOM 820 N N . SER A 1 97 ? 9.394 -4.746 -3.281 1.00 87.50 97 SER A N 1
ATOM 821 C CA . SER A 1 97 ? 9.473 -4.337 -4.697 1.00 87.50 97 SER A CA 1
ATOM 822 C C . SER A 1 97 ? 8.444 -3.257 -5.081 1.00 87.50 97 SER A C 1
ATOM 824 O O . SER A 1 97 ? 8.654 -2.499 -6.036 1.00 87.50 97 SER A O 1
ATOM 826 N N . MET A 1 98 ? 7.341 -3.148 -4.332 1.00 86.38 98 MET A N 1
ATOM 827 C CA . MET A 1 98 ? 6.299 -2.146 -4.560 1.00 86.38 98 MET A CA 1
ATOM 828 C C . MET A 1 98 ? 6.727 -0.772 -4.075 1.00 86.38 98 MET A C 1
ATOM 830 O O . MET A 1 98 ? 6.454 0.221 -4.744 1.00 86.38 98 MET A O 1
ATOM 834 N N . SER A 1 99 ? 7.410 -0.689 -2.940 1.00 84.56 99 SER A N 1
ATOM 835 C CA . SER A 1 99 ? 7.741 0.595 -2.346 1.00 84.56 99 SER A CA 1
ATOM 836 C C . SER A 1 99 ? 8.959 0.508 -1.441 1.00 84.56 99 SER A C 1
ATOM 838 O O . SER A 1 99 ? 9.112 -0.432 -0.660 1.00 84.56 99 SER A O 1
ATOM 840 N N . ASP A 1 100 ? 9.783 1.545 -1.519 1.00 87.00 100 ASP A N 1
ATOM 841 C CA . ASP A 1 100 ? 10.767 1.878 -0.500 1.00 87.00 100 ASP A CA 1
ATOM 842 C C . ASP A 1 100 ? 10.114 2.726 0.609 1.00 87.00 100 ASP A C 1
ATOM 844 O O . ASP A 1 100 ? 8.914 3.025 0.563 1.00 87.00 100 ASP A O 1
ATOM 848 N N . GLY A 1 101 ? 10.899 3.119 1.616 1.00 82.88 101 GLY A N 1
ATOM 849 C CA . GLY A 1 101 ? 10.402 3.930 2.732 1.00 82.88 101 GLY A CA 1
ATOM 850 C C . GLY A 1 101 ? 9.804 5.271 2.291 1.00 82.88 101 GLY A C 1
ATOM 851 O O . GLY A 1 101 ? 8.802 5.707 2.853 1.00 82.88 101 GLY A O 1
ATOM 852 N N . LEU A 1 102 ? 10.354 5.898 1.244 1.00 85.75 102 LEU A N 1
ATOM 853 C CA . LEU A 1 102 ? 9.804 7.139 0.695 1.00 85.75 102 LEU A CA 1
ATOM 854 C C . LEU A 1 102 ? 8.449 6.890 0.033 1.00 85.75 102 LEU A C 1
ATOM 856 O O . LEU A 1 102 ? 7.482 7.587 0.333 1.00 85.75 102 LEU A O 1
ATOM 860 N N . GLY A 1 103 ? 8.339 5.870 -0.814 1.00 86.00 103 GLY A N 1
ATOM 861 C CA . GLY A 1 103 ? 7.086 5.527 -1.475 1.00 86.00 103 GLY A CA 1
ATOM 862 C C . GLY A 1 103 ? 5.966 5.176 -0.486 1.00 86.00 103 GLY A C 1
ATOM 863 O O . GLY A 1 103 ? 4.814 5.523 -0.747 1.00 86.00 103 GLY A O 1
ATOM 864 N N . ILE A 1 104 ? 6.291 4.591 0.678 1.00 87.75 104 ILE A N 1
ATOM 865 C CA . ILE A 1 104 ? 5.314 4.301 1.740 1.00 87.75 104 ILE A CA 1
ATOM 866 C C . ILE A 1 104 ? 4.800 5.606 2.338 1.00 87.75 104 ILE A C 1
ATOM 868 O O . ILE A 1 104 ? 3.589 5.805 2.422 1.00 87.75 104 ILE A O 1
ATOM 872 N N . THR A 1 105 ? 5.696 6.529 2.683 1.00 87.06 105 THR A N 1
ATOM 873 C CA . THR A 1 105 ? 5.319 7.856 3.188 1.00 87.06 105 THR A CA 1
ATOM 874 C C . THR A 1 105 ? 4.463 8.612 2.172 1.00 87.06 105 THR A C 1
ATOM 876 O O . THR A 1 105 ? 3.422 9.165 2.520 1.00 87.06 105 THR A O 1
ATOM 879 N N . HIS A 1 106 ? 4.839 8.576 0.891 1.00 86.81 106 HIS A N 1
ATOM 880 C CA . HIS A 1 106 ? 4.054 9.174 -0.189 1.00 86.81 106 HIS A CA 1
ATOM 881 C C . HIS A 1 106 ? 2.668 8.534 -0.336 1.00 86.81 106 HIS A C 1
ATOM 883 O O . HIS A 1 106 ? 1.697 9.253 -0.580 1.00 86.81 106 HIS A O 1
ATOM 889 N N . MET A 1 107 ? 2.568 7.209 -0.196 1.00 88.25 107 MET A N 1
ATOM 890 C CA . MET A 1 107 ? 1.296 6.488 -0.214 1.00 88.25 107 MET A CA 1
ATOM 891 C C . MET A 1 107 ? 0.416 6.922 0.960 1.00 88.25 107 MET A C 1
ATOM 893 O O . MET A 1 107 ? -0.737 7.274 0.738 1.00 88.25 107 MET A O 1
ATOM 897 N N . ILE A 1 108 ? 0.951 6.957 2.183 1.00 88.12 108 ILE A N 1
ATOM 898 C CA . ILE A 1 108 ? 0.204 7.366 3.382 1.00 88.12 108 ILE A CA 1
ATOM 899 C C . ILE A 1 108 ? -0.305 8.805 3.229 1.00 88.12 108 ILE A C 1
ATOM 901 O O . ILE A 1 108 ? -1.498 9.046 3.391 1.00 88.12 108 ILE A O 1
ATOM 905 N N . LEU A 1 109 ? 0.550 9.742 2.804 1.00 88.62 109 LEU A N 1
ATOM 906 C CA . LEU A 1 109 ? 0.146 11.129 2.533 1.00 88.62 109 LEU A CA 1
ATOM 907 C C . LEU A 1 109 ? -0.924 11.236 1.436 1.00 88.62 109 LEU A C 1
ATOM 909 O O . LEU A 1 109 ? -1.737 12.156 1.453 1.00 88.62 109 LEU A O 1
ATOM 913 N N . HIS A 1 110 ? -0.926 10.322 0.462 1.00 87.81 110 HIS A N 1
ATOM 914 C CA . HIS A 1 110 ? -1.934 10.288 -0.598 1.00 87.81 110 HIS A CA 1
ATOM 915 C C . HIS A 1 110 ? -3.298 9.759 -0.118 1.00 87.81 110 HIS A C 1
ATOM 917 O O . HIS A 1 110 ? -4.332 10.131 -0.682 1.00 87.81 110 HIS A O 1
ATOM 923 N N . LEU A 1 111 ? -3.304 8.919 0.922 1.00 88.19 111 LEU A N 1
ATOM 924 C CA . LEU A 1 111 ? -4.519 8.417 1.569 1.00 88.19 111 LEU A CA 1
ATOM 925 C C . LEU A 1 111 ? -5.178 9.467 2.478 1.00 88.19 111 LEU A C 1
ATOM 927 O O . LEU A 1 111 ? -6.384 9.390 2.703 1.00 88.19 111 LEU A O 1
ATOM 931 N N . CYS A 1 112 ? -4.427 10.463 2.955 1.00 87.75 112 CYS A N 1
ATOM 932 C CA . CYS A 1 112 ? -4.976 11.582 3.720 1.00 87.75 112 CYS A CA 1
ATOM 933 C C . CYS A 1 112 ? -5.923 12.456 2.873 1.00 87.75 112 CYS A C 1
ATOM 935 O O . CYS A 1 112 ? -5.735 12.643 1.664 1.00 87.75 112 CYS A O 1
ATOM 937 N N . ASP A 1 113 ? -6.935 13.037 3.524 1.00 84.94 113 ASP A N 1
ATOM 938 C CA . ASP A 1 113 ? -7.890 13.941 2.871 1.00 84.94 113 ASP A CA 1
ATOM 939 C C . ASP A 1 113 ? -7.199 15.195 2.338 1.00 84.94 113 ASP A C 1
ATOM 941 O O . ASP A 1 113 ? -7.387 15.570 1.178 1.00 84.94 113 ASP A O 1
ATOM 945 N N . GLN A 1 114 ? -6.345 15.791 3.172 1.00 83.69 114 GLN A N 1
ATOM 946 C CA . GLN A 1 114 ? -5.520 16.940 2.834 1.00 83.69 114 GLN A CA 1
ATOM 947 C C . GLN A 1 114 ? -4.082 16.484 2.617 1.00 83.69 114 GLN A C 1
ATOM 949 O O . GLN A 1 114 ? -3.378 16.090 3.547 1.00 83.69 114 GLN A O 1
ATOM 954 N N . ARG A 1 115 ? -3.644 16.532 1.360 1.00 77.69 115 ARG A N 1
ATOM 955 C CA . ARG A 1 115 ? -2.260 16.246 1.003 1.00 77.69 115 ARG A CA 1
ATOM 956 C C . ARG A 1 115 ? -1.426 17.498 1.220 1.00 77.69 115 ARG A C 1
ATOM 958 O O . ARG A 1 115 ? -1.410 18.380 0.364 1.00 77.69 115 ARG A O 1
ATOM 965 N N . ASP A 1 116 ? -0.700 17.547 2.325 1.00 80.06 116 ASP A N 1
ATOM 966 C CA . ASP A 1 116 ? 0.332 18.557 2.498 1.00 80.06 116 ASP A CA 1
ATOM 967 C C . ASP A 1 116 ? 1.592 18.124 1.731 1.00 80.06 116 ASP A C 1
ATOM 969 O O . ASP A 1 116 ? 2.218 17.103 2.015 1.00 80.06 116 ASP A O 1
ATOM 973 N N . VAL A 1 117 ? 1.927 18.865 0.677 1.00 75.81 117 VAL A N 1
ATOM 974 C CA . VAL A 1 117 ? 3.118 18.597 -0.141 1.00 75.81 117 VAL A CA 1
ATOM 975 C C . VAL A 1 117 ? 4.395 19.136 0.500 1.00 75.81 117 VAL A C 1
ATOM 977 O O . VAL A 1 117 ? 5.484 18.737 0.095 1.00 75.81 117 VAL A O 1
ATOM 980 N N . SER A 1 118 ? 4.277 20.016 1.497 1.00 76.44 118 SER A N 1
ATOM 981 C CA . SER A 1 118 ? 5.418 20.613 2.194 1.00 76.44 118 SER A CA 1
ATOM 982 C C . SER A 1 118 ? 6.092 19.640 3.165 1.00 76.44 118 SER A C 1
ATOM 984 O O . SER A 1 118 ? 7.292 19.745 3.404 1.00 76.44 118 SER A O 1
ATOM 986 N N . VAL A 1 119 ? 5.346 18.643 3.654 1.00 78.00 119 VAL A N 1
ATOM 987 C CA . VAL A 1 119 ? 5.844 17.575 4.541 1.00 78.00 119 VAL A CA 1
ATOM 988 C C . VAL A 1 119 ? 6.413 16.374 3.784 1.00 78.00 119 VAL A C 1
ATOM 990 O O . VAL A 1 119 ? 6.855 15.403 4.400 1.00 78.00 119 VAL A O 1
ATOM 993 N N . ILE A 1 120 ? 6.401 16.405 2.448 1.00 76.19 120 ILE A N 1
ATOM 994 C CA . ILE A 1 120 ? 6.990 15.334 1.646 1.00 76.19 120 ILE A CA 1
ATOM 995 C C . ILE A 1 120 ? 8.506 15.327 1.894 1.00 76.19 120 ILE A C 1
ATOM 997 O O . ILE A 1 120 ? 9.149 16.365 1.710 1.00 76.19 120 ILE A O 1
ATOM 1001 N N . PRO A 1 121 ? 9.107 14.180 2.272 1.00 73.94 121 PRO A N 1
ATOM 1002 C CA . PRO A 1 121 ? 10.552 14.086 2.424 1.00 73.94 121 PRO A CA 1
ATOM 1003 C C . PRO A 1 121 ? 11.232 14.532 1.127 1.00 73.94 121 PRO A C 1
ATOM 1005 O O . PRO A 1 121 ? 10.947 14.016 0.046 1.00 73.94 121 PRO A O 1
ATOM 1008 N N . GLY A 1 122 ? 12.093 15.545 1.240 1.00 68.62 122 GLY A N 1
ATOM 1009 C CA . GLY A 1 122 ? 12.657 16.239 0.091 1.00 68.62 122 GLY A CA 1
ATOM 1010 C C . GLY A 1 122 ? 13.428 15.294 -0.824 1.00 68.62 122 GLY A C 1
ATOM 1011 O O . GLY A 1 122 ? 14.533 14.861 -0.501 1.00 68.62 122 GLY A O 1
ATOM 1012 N N . ILE A 1 123 ? 12.875 15.028 -2.006 1.00 67.88 123 ILE A N 1
ATOM 1013 C CA . ILE A 1 123 ? 13.650 14.491 -3.120 1.00 67.88 123 ILE A CA 1
ATOM 1014 C C . ILE A 1 123 ? 14.634 15.594 -3.508 1.00 67.88 123 ILE A C 1
ATOM 1016 O O . ILE A 1 123 ? 14.228 16.683 -3.920 1.00 67.88 123 ILE A O 1
ATOM 1020 N N . ARG A 1 124 ? 15.936 15.349 -3.332 1.00 66.56 124 ARG A N 1
ATOM 1021 C CA . ARG A 1 124 ? 16.963 16.300 -3.767 1.00 66.56 124 ARG A CA 1
ATOM 1022 C C . ARG A 1 124 ? 16.937 16.383 -5.289 1.00 66.56 124 ARG A C 1
ATOM 1024 O O . ARG A 1 124 ? 17.416 15.484 -5.974 1.00 66.56 124 ARG A O 1
ATOM 1031 N N . TYR A 1 125 ? 16.388 17.472 -5.813 1.00 69.25 125 TYR A N 1
ATOM 1032 C CA . TYR A 1 125 ? 16.485 17.785 -7.230 1.00 69.25 125 TYR A CA 1
ATOM 1033 C C . TYR A 1 125 ? 17.885 18.307 -7.526 1.00 69.25 125 TYR A C 1
ATOM 1035 O O . TYR A 1 125 ? 18.258 19.412 -7.132 1.00 69.25 125 TYR A O 1
ATOM 1043 N N . TYR A 1 126 ? 18.670 17.490 -8.215 1.00 78.56 126 TYR A N 1
ATOM 1044 C CA . TYR A 1 126 ? 19.943 17.917 -8.765 1.00 78.56 126 TYR A CA 1
ATOM 1045 C C . TYR A 1 126 ? 19.695 18.677 -10.063 1.00 78.56 126 TYR A C 1
ATOM 1047 O O . TYR A 1 126 ? 18.984 18.201 -10.948 1.00 78.56 126 TYR A O 1
ATOM 1055 N N . SER A 1 127 ? 20.281 19.868 -10.184 1.00 84.50 127 SER A N 1
ATOM 1056 C CA . SER A 1 127 ? 20.281 20.580 -11.459 1.00 84.50 127 SER A CA 1
ATOM 1057 C C . SER A 1 127 ? 21.004 19.748 -12.521 1.00 84.50 127 SER A C 1
ATOM 1059 O O . SER A 1 127 ? 21.854 18.913 -12.198 1.00 84.50 127 SER A O 1
ATOM 1061 N N . PHE A 1 128 ? 20.706 20.000 -13.798 1.00 89.00 128 PHE A N 1
ATOM 1062 C CA . PHE A 1 128 ? 21.380 19.331 -14.914 1.00 89.00 128 PHE A CA 1
ATOM 1063 C C . PHE A 1 128 ? 22.913 19.371 -14.776 1.00 89.00 128 PHE A C 1
ATOM 1065 O O . PHE A 1 128 ? 23.573 18.343 -14.908 1.00 89.00 128 PHE A O 1
ATOM 1072 N N . CYS A 1 129 ? 23.474 20.532 -14.414 1.00 90.19 129 CYS A N 1
ATOM 1073 C CA . CYS A 1 129 ? 24.915 20.691 -14.204 1.00 90.19 129 CYS A CA 1
ATOM 1074 C C . CYS A 1 129 ? 25.445 19.795 -13.082 1.00 90.19 129 CYS A C 1
ATOM 1076 O O . CYS A 1 129 ? 26.505 19.194 -13.218 1.00 90.19 129 CYS A O 1
ATOM 1078 N N . MET A 1 130 ? 24.707 19.674 -11.980 1.00 88.75 130 MET A N 1
ATOM 1079 C CA . MET A 1 130 ? 25.108 18.809 -10.878 1.00 88.75 130 MET A CA 1
ATOM 1080 C C . MET A 1 130 ? 25.031 17.332 -11.265 1.00 88.75 130 MET A C 1
ATOM 1082 O O . MET A 1 130 ? 25.934 16.574 -10.930 1.00 88.75 130 MET A O 1
ATOM 1086 N N . HIS A 1 131 ? 24.008 16.933 -12.023 1.00 87.31 131 HIS A N 1
ATOM 1087 C CA . HIS A 1 131 ? 23.899 15.573 -12.547 1.00 87.31 131 HIS A CA 1
ATOM 1088 C C . HIS A 1 131 ? 25.066 15.233 -13.485 1.00 87.31 131 HIS A C 1
ATOM 1090 O O . HIS A 1 131 ? 25.658 14.160 -13.372 1.00 87.31 131 HIS A O 1
ATOM 1096 N N . PHE A 1 132 ? 25.446 16.173 -14.356 1.00 93.00 132 PHE A N 1
ATOM 1097 C CA . PHE A 1 132 ? 26.606 16.044 -15.236 1.00 93.00 132 PHE A CA 1
ATOM 1098 C C . PHE A 1 132 ? 27.916 15.925 -14.445 1.00 93.00 132 PHE A C 1
ATOM 1100 O O . PHE A 1 132 ? 28.695 15.009 -14.691 1.00 93.00 132 PHE A O 1
ATOM 1107 N N . LEU A 1 133 ? 28.135 16.791 -13.450 1.00 93.88 133 LEU A N 1
ATOM 1108 C CA . LEU A 1 133 ? 29.334 16.754 -12.605 1.00 93.88 133 LEU A CA 1
ATOM 1109 C C . LEU A 1 133 ? 29.431 15.464 -11.790 1.00 93.88 133 LEU A C 1
ATOM 1111 O O . LEU A 1 133 ? 30.501 14.861 -11.742 1.00 93.88 133 LEU A O 1
ATOM 1115 N N . VAL A 1 134 ? 28.333 15.013 -11.176 1.00 89.62 134 VAL A N 1
ATOM 1116 C CA . VAL A 1 134 ? 28.308 13.740 -10.440 1.00 89.62 134 VAL A CA 1
ATOM 1117 C C . VAL A 1 134 ? 28.618 12.592 -11.394 1.00 89.62 134 VAL A C 1
ATOM 1119 O O . VAL A 1 134 ? 29.515 11.810 -11.110 1.00 89.62 134 VAL A O 1
ATOM 1122 N N . SER A 1 135 ? 27.967 12.535 -12.556 1.00 90.62 135 SER A N 1
ATOM 1123 C CA . SER A 1 135 ? 28.200 11.472 -13.544 1.00 90.62 135 SER A CA 1
ATOM 1124 C C . SER A 1 135 ? 29.638 11.457 -14.066 1.00 90.62 135 SER A C 1
ATOM 1126 O O . SER A 1 135 ? 30.203 10.388 -14.278 1.00 90.62 135 SER A O 1
ATOM 1128 N N . LEU A 1 136 ? 30.250 12.633 -14.234 1.00 95.31 136 LEU A N 1
ATOM 1129 C CA . LEU A 1 136 ? 31.638 12.762 -14.670 1.00 95.31 136 LEU A CA 1
ATOM 1130 C C . LEU A 1 136 ? 32.631 12.352 -13.575 1.00 95.31 136 LEU A C 1
ATOM 1132 O O . LEU A 1 136 ? 33.653 11.749 -13.878 1.00 95.31 136 LEU A O 1
ATOM 1136 N N . THR A 1 137 ? 32.352 12.680 -12.312 1.00 94.38 137 THR A N 1
ATOM 1137 C CA . THR A 1 137 ? 33.287 12.480 -11.188 1.00 94.38 137 THR A CA 1
ATOM 1138 C C . THR A 1 137 ? 33.164 11.113 -10.515 1.00 94.38 137 THR A C 1
ATOM 1140 O O . THR A 1 137 ? 34.165 10.607 -10.005 1.00 94.38 137 THR A O 1
ATOM 1143 N N . LEU A 1 138 ? 31.983 10.481 -10.549 1.00 93.50 138 LEU A N 1
ATOM 1144 C CA . LEU A 1 138 ? 31.712 9.188 -9.907 1.00 93.50 138 LEU A CA 1
ATOM 1145 C C . LEU A 1 138 ? 32.720 8.092 -10.306 1.00 93.50 138 LEU A C 1
ATOM 1147 O O . LEU A 1 138 ? 33.245 7.443 -9.401 1.00 93.50 138 LEU A O 1
ATOM 1151 N N . PRO A 1 139 ? 33.067 7.897 -11.598 1.00 93.75 139 PRO A N 1
ATOM 1152 C CA . PRO A 1 139 ? 34.006 6.847 -11.995 1.00 93.75 139 PRO A CA 1
ATOM 1153 C C . PRO A 1 139 ? 35.404 7.052 -11.404 1.00 93.75 139 PRO A C 1
ATOM 1155 O O . PRO A 1 139 ? 36.032 6.093 -10.966 1.00 93.75 139 PRO A O 1
ATOM 1158 N N . PHE A 1 140 ? 35.879 8.300 -11.334 1.00 94.00 140 PHE A N 1
ATOM 1159 C CA . PHE A 1 140 ? 37.183 8.623 -10.748 1.00 94.00 140 PHE A CA 1
ATOM 1160 C C . PHE A 1 140 ? 37.195 8.415 -9.236 1.00 94.00 140 PHE A C 1
ATOM 1162 O O . PHE A 1 140 ? 38.196 7.959 -8.688 1.00 94.00 140 PHE A O 1
ATOM 1169 N N . PHE A 1 141 ? 36.082 8.718 -8.564 1.00 91.12 141 PHE A N 1
ATOM 1170 C CA . PHE A 1 141 ? 35.942 8.480 -7.131 1.00 91.12 141 PHE A CA 1
ATOM 1171 C C . PHE A 1 141 ? 35.948 6.979 -6.820 1.00 91.12 141 PHE A C 1
ATOM 1173 O O . PHE A 1 141 ? 36.715 6.534 -5.973 1.00 91.12 141 PHE A O 1
ATOM 1180 N N . VAL A 1 142 ? 35.178 6.186 -7.574 1.00 91.75 142 VAL A N 1
ATOM 1181 C CA . VAL A 1 142 ? 35.170 4.718 -7.462 1.00 91.75 142 VAL A CA 1
ATOM 1182 C C . VAL A 1 142 ? 36.561 4.141 -7.727 1.00 91.75 142 VAL A C 1
ATOM 1184 O O . VAL A 1 142 ? 37.013 3.277 -6.979 1.00 91.75 142 VAL A O 1
ATOM 1187 N N . LEU A 1 143 ? 37.270 4.638 -8.746 1.00 92.00 143 LEU A N 1
ATOM 1188 C CA . LEU A 1 143 ? 38.623 4.185 -9.073 1.00 92.00 143 LEU A CA 1
ATOM 1189 C C . LEU A 1 143 ? 39.627 4.518 -7.959 1.00 92.00 143 LEU A C 1
ATOM 1191 O O . LEU A 1 143 ? 40.420 3.662 -7.578 1.00 92.00 143 LEU A O 1
ATOM 1195 N N . LYS A 1 144 ? 39.570 5.734 -7.405 1.00 92.88 144 LYS A N 1
ATOM 1196 C CA . LYS A 1 144 ? 40.425 6.157 -6.288 1.00 92.88 144 LY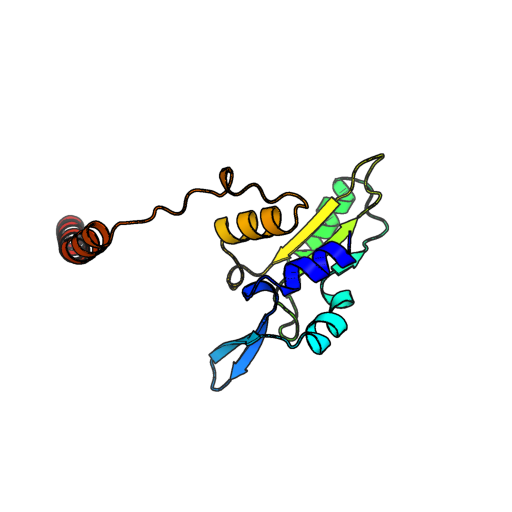S A CA 1
ATOM 1197 C C . LYS A 1 144 ? 40.212 5.273 -5.058 1.00 92.88 144 LYS A C 1
ATOM 1199 O O . LYS A 1 144 ? 41.189 4.767 -4.517 1.00 92.88 144 LYS A O 1
ATOM 1204 N N . GLU A 1 145 ? 38.963 5.065 -4.643 1.00 90.06 145 GLU A N 1
ATOM 1205 C CA . GLU A 1 145 ? 38.645 4.218 -3.484 1.00 90.06 145 GLU A CA 1
ATOM 1206 C C . GLU A 1 145 ? 39.028 2.753 -3.732 1.00 90.06 145 GLU A C 1
ATOM 1208 O O . GLU A 1 145 ? 39.548 2.089 -2.840 1.00 90.06 145 GLU A O 1
ATOM 1213 N N . SER A 1 146 ? 38.867 2.260 -4.964 1.00 87.31 146 SER A N 1
ATOM 1214 C CA . SER A 1 146 ? 39.296 0.904 -5.332 1.00 87.31 146 SER A CA 1
ATOM 1215 C C . SER A 1 146 ? 40.813 0.734 -5.230 1.00 87.31 146 SER A C 1
ATOM 1217 O O . SER A 1 146 ? 41.274 -0.291 -4.746 1.00 87.31 146 SER A O 1
ATOM 1219 N N . ILE A 1 147 ? 41.601 1.734 -5.645 1.00 88.56 147 ILE A N 1
ATOM 1220 C CA . ILE A 1 147 ? 43.067 1.701 -5.519 1.00 88.56 147 ILE A CA 1
ATOM 1221 C C . ILE A 1 147 ? 43.482 1.758 -4.046 1.00 88.56 147 ILE A C 1
ATOM 1223 O O . ILE A 1 147 ? 44.342 0.988 -3.634 1.00 88.56 147 ILE A O 1
ATOM 1227 N N . VAL A 1 148 ? 42.859 2.625 -3.243 1.00 84.81 148 VAL A N 1
ATOM 1228 C CA . VAL A 1 148 ? 43.148 2.736 -1.803 1.00 84.81 148 VAL A CA 1
ATOM 1229 C C . VAL A 1 148 ? 42.758 1.467 -1.044 1.00 84.81 148 VAL A C 1
ATOM 1231 O O . VAL A 1 148 ? 43.446 1.103 -0.109 1.00 84.81 148 VAL A O 1
ATOM 1234 N N . SER A 1 149 ? 41.699 0.761 -1.446 1.00 71.44 149 SER A N 1
ATOM 1235 C CA . SER A 1 149 ? 41.296 -0.499 -0.805 1.00 71.44 149 SER A CA 1
ATOM 1236 C C . SER A 1 149 ? 42.189 -1.699 -1.162 1.00 71.44 149 SER A C 1
ATOM 1238 O O . SER A 1 149 ? 42.048 -2.753 -0.541 1.00 71.44 149 SER A O 1
ATOM 1240 N N . ILE A 1 150 ? 43.040 -1.584 -2.186 1.00 70.94 150 ILE A N 1
ATOM 1241 C CA . ILE A 1 150 ? 43.943 -2.653 -2.646 1.00 70.94 150 ILE A CA 1
ATOM 1242 C C . ILE A 1 150 ? 45.329 -2.560 -1.972 1.00 70.94 150 ILE A C 1
ATOM 1244 O O . ILE A 1 150 ? 46.056 -3.555 -1.965 1.00 70.94 150 ILE A O 1
ATOM 1248 N N . PHE A 1 151 ? 45.681 -1.408 -1.392 1.00 50.28 151 PHE A N 1
ATOM 1249 C CA . PHE A 1 151 ? 46.946 -1.151 -0.690 1.00 50.28 151 PHE A CA 1
ATOM 1250 C C . PHE A 1 151 ? 46.732 -0.953 0.812 1.00 50.28 151 PHE A C 1
ATOM 1252 O O . PHE A 1 151 ? 47.642 -1.348 1.574 1.00 50.28 151 PHE A O 1
#

Radius of gyration: 20.82 Å; chains: 1; bounding box: 61×37×43 Å

pLDDT: mean 88.35, std 6.51, range [50.28, 95.31]

Sequence (151 aa):
MRDHIHERLQDVHKMNTKLIHFLGDYYFKKLSKKEFKSIRDQIIEPLSGVHSEQDLHDFMCQEQNKQLPMNTPLYRFWLIPDYEDGKSVIIAKMHHSMSDGLGITHMILHLCDQRDVSVIPGIRYYSFCMHFLVSLTLPFFVLKESIVSIF